Protein AF-A0A659QTD7-F1 (afdb_monomer_lite)

Sequence (87 aa):
MQPQQGHGSARFTPATLERVLRVVRHRGFQVCSMNMEAATDAQNINIELTVASPRSVDLLFSQLSKLVDVAHVAICQSAATSQQIRA

InterPro domains:
  IPR045865 ACT-like domain [SSF55021] (13-75)

pLDDT: mean 71.68, std 16.17, range [35.16, 89.31]

Organism: NCBI:txid1960126

Foldseek 3Di:
DDDDDDDLQQQDDPVLVVVLVCLCVVVAKDWPDWDWAQPPPNRHIDIDTDIDDPDDCVVSVVSSVPPSNRSDDDDDDPPPPPPPDDD

Radius of gyration: 16.57 Å; chains: 1; bounding box: 30×39×60 Å

Secondary structure (DSSP, 8-state):
-------------HHHHHHHHHHHHHTTPEEEEEEEEE-SSTT-EEEEEEEE-SS-HHHHHHHHTT-TT-S----------------

Structure (mmCIF, N/CA/C/O backbone):
data_AF-A0A659QTD7-F1
#
_entry.id   AF-A0A659QTD7-F1
#
loop_
_atom_site.group_PDB
_atom_site.id
_atom_site.type_symbol
_atom_site.label_atom_id
_atom_site.label_alt_id
_atom_site.label_comp_id
_atom_site.label_asym_id
_atom_site.label_entity_id
_atom_site.label_seq_id
_atom_site.pdbx_PDB_ins_code
_atom_site.Cartn_x
_atom_site.Cartn_y
_atom_site.Cartn_z
_atom_site.occupancy
_atom_site.B_iso_or_equiv
_atom_site.auth_seq_id
_atom_site.auth_comp_id
_atom_site.auth_asym_id
_atom_site.auth_atom_id
_atom_site.pdbx_PDB_model_num
ATOM 1 N N . MET A 1 1 ? 15.319 -32.416 -18.870 1.00 38.00 1 MET A N 1
ATOM 2 C CA . MET A 1 1 ? 14.170 -32.025 -18.025 1.00 38.00 1 MET A CA 1
ATOM 3 C C . MET A 1 1 ? 14.701 -31.095 -16.936 1.00 38.00 1 MET A C 1
ATOM 5 O O . MET A 1 1 ? 15.186 -31.585 -15.927 1.00 38.00 1 MET A O 1
ATOM 9 N N . GLN A 1 2 ? 14.762 -29.782 -17.188 1.00 37.91 2 GLN A N 1
ATOM 10 C CA . GLN A 1 2 ? 15.186 -28.793 -16.180 1.00 37.91 2 GLN A CA 1
ATOM 11 C C . GLN A 1 2 ? 13.985 -28.395 -15.303 1.00 37.91 2 GLN A C 1
ATOM 13 O O . GLN A 1 2 ? 12.876 -28.308 -15.835 1.00 37.91 2 GLN A O 1
ATOM 18 N N . PRO A 1 3 ? 14.175 -28.152 -13.994 1.00 42.69 3 PRO A N 1
ATOM 19 C CA . PRO A 1 3 ? 13.090 -27.759 -13.105 1.00 42.69 3 PRO A CA 1
ATOM 20 C C . PRO A 1 3 ? 12.639 -26.329 -13.430 1.00 42.69 3 PRO A C 1
ATOM 22 O O . PRO A 1 3 ? 13.444 -25.400 -13.441 1.00 42.69 3 PRO A O 1
ATOM 25 N N . GLN A 1 4 ? 11.345 -26.150 -13.697 1.00 35.16 4 GLN A N 1
ATOM 26 C CA . GLN A 1 4 ? 10.730 -24.828 -13.786 1.00 35.16 4 GLN A CA 1
ATOM 27 C C . GLN A 1 4 ? 10.406 -24.360 -12.366 1.00 35.16 4 GLN A C 1
ATOM 29 O O . GLN A 1 4 ? 9.424 -24.799 -11.774 1.00 35.16 4 GLN A O 1
ATOM 34 N N . GLN A 1 5 ? 11.253 -23.493 -11.814 1.00 39.84 5 GLN A N 1
ATOM 35 C CA . GLN A 1 5 ? 10.939 -22.755 -10.594 1.00 39.84 5 GLN A CA 1
ATOM 36 C C . GLN A 1 5 ? 10.179 -21.488 -10.991 1.00 39.84 5 GLN A C 1
ATOM 38 O O . GLN A 1 5 ? 10.735 -20.589 -11.624 1.00 39.84 5 GLN A O 1
ATOM 43 N N . GLY A 1 6 ? 8.889 -21.438 -10.662 1.00 38.81 6 GLY A N 1
ATOM 44 C CA . GLY A 1 6 ? 8.068 -20.245 -10.831 1.00 38.81 6 GLY A CA 1
ATOM 45 C C . GLY A 1 6 ? 8.415 -19.213 -9.763 1.00 38.81 6 GLY A C 1
ATOM 46 O O . GLY A 1 6 ? 7.890 -19.274 -8.656 1.00 38.81 6 GLY A O 1
ATOM 47 N N . HIS A 1 7 ? 9.288 -18.260 -10.088 1.00 38.50 7 HIS A N 1
ATOM 48 C CA . HIS A 1 7 ? 9.468 -17.059 -9.277 1.00 38.50 7 HIS A CA 1
ATOM 49 C C . HIS A 1 7 ? 8.321 -16.090 -9.579 1.00 38.50 7 HIS A C 1
ATOM 51 O O . HIS A 1 7 ? 8.268 -15.480 -10.647 1.00 38.50 7 HIS A O 1
ATOM 57 N N . GLY A 1 8 ? 7.378 -15.969 -8.647 1.00 39.56 8 GLY A N 1
ATOM 58 C CA . GLY A 1 8 ? 6.380 -14.905 -8.665 1.00 39.56 8 GLY A CA 1
ATOM 59 C C . GLY A 1 8 ? 7.032 -13.568 -8.320 1.00 39.56 8 GLY A C 1
ATOM 60 O O . GLY A 1 8 ? 6.950 -13.119 -7.183 1.00 39.56 8 GLY A O 1
ATOM 61 N N . SER A 1 9 ? 7.696 -12.943 -9.290 1.00 44.84 9 SER A N 1
ATOM 62 C CA . SER A 1 9 ? 8.201 -11.574 -9.165 1.00 44.84 9 SER A CA 1
ATOM 63 C C . SER A 1 9 ? 7.122 -10.616 -9.657 1.00 44.84 9 SER A C 1
ATOM 65 O O . SER A 1 9 ? 6.894 -10.485 -10.861 1.00 44.84 9 SER A O 1
ATOM 67 N N . ALA A 1 10 ? 6.419 -9.960 -8.735 1.00 47.31 10 ALA A N 1
ATOM 68 C CA . ALA A 1 10 ? 5.508 -8.888 -9.106 1.00 47.31 10 ALA A CA 1
ATOM 69 C C . ALA A 1 10 ? 6.327 -7.635 -9.427 1.00 47.31 10 ALA A C 1
ATOM 71 O O . ALA A 1 10 ? 6.857 -6.978 -8.533 1.00 47.31 10 ALA A O 1
ATOM 72 N N . ARG A 1 11 ? 6.429 -7.304 -10.718 1.00 54.22 11 ARG A N 1
ATOM 73 C CA . ARG A 1 11 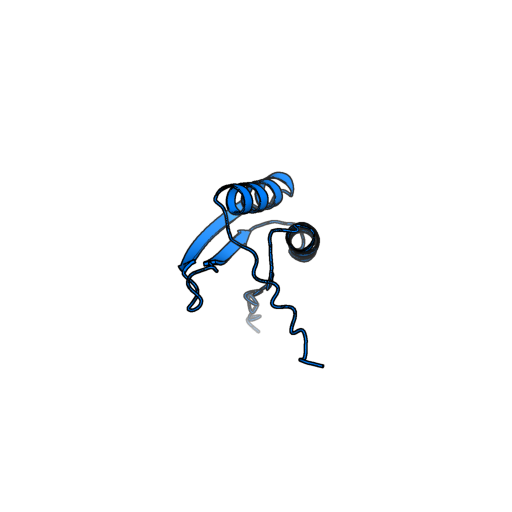? 7.058 -6.067 -11.189 1.00 54.22 11 ARG A CA 1
ATOM 74 C C . ARG A 1 11 ? 6.244 -4.885 -10.672 1.00 54.22 11 ARG A C 1
ATOM 76 O O . ARG A 1 11 ? 5.190 -4.563 -11.218 1.00 54.22 11 ARG A O 1
ATOM 83 N N . PHE A 1 12 ? 6.712 -4.259 -9.599 1.00 62.22 12 PHE A N 1
ATOM 84 C CA . PHE A 1 12 ? 5.984 -3.162 -8.979 1.00 62.22 12 PHE A CA 1
ATOM 85 C C . PHE A 1 12 ? 6.036 -1.937 -9.901 1.00 62.22 12 PHE A C 1
ATOM 87 O O . PHE A 1 12 ? 7.088 -1.342 -10.125 1.00 62.22 12 PHE A O 1
ATOM 94 N N . THR A 1 13 ? 4.891 -1.589 -10.488 1.00 63.84 13 THR A N 1
ATOM 95 C CA . THR A 1 13 ? 4.724 -0.388 -11.316 1.00 63.84 13 THR A CA 1
ATOM 96 C C . THR A 1 13 ? 4.033 0.702 -10.491 1.00 63.84 13 THR A C 1
ATOM 98 O O . THR A 1 13 ? 3.340 0.377 -9.522 1.00 63.84 13 THR A O 1
ATOM 101 N N . PRO A 1 14 ? 4.146 1.993 -10.859 1.00 68.31 14 PRO A N 1
ATOM 102 C CA . PRO A 1 14 ? 3.391 3.066 -10.201 1.00 68.31 14 PRO A CA 1
ATOM 103 C C . PRO A 1 14 ? 1.884 2.767 -10.112 1.00 68.31 14 PRO A C 1
ATOM 105 O O . PRO A 1 14 ? 1.247 3.052 -9.101 1.00 68.31 14 PRO A O 1
ATOM 108 N N . ALA A 1 15 ? 1.333 2.080 -11.120 1.00 78.12 15 ALA A N 1
ATOM 109 C CA . ALA A 1 15 ? -0.063 1.652 -11.146 1.00 78.12 15 ALA A CA 1
ATOM 110 C C . ALA A 1 15 ? -0.418 0.643 -10.033 1.00 78.12 15 ALA A C 1
ATOM 112 O O . ALA A 1 15 ? -1.546 0.645 -9.532 1.00 78.12 15 ALA A O 1
ATOM 113 N N . THR A 1 16 ? 0.522 -0.214 -9.617 1.00 78.12 16 THR A N 1
ATOM 114 C CA . THR A 1 16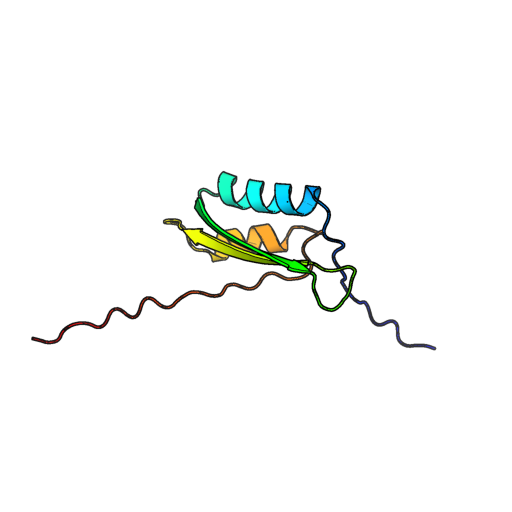 ? 0.319 -1.156 -8.505 1.00 78.12 16 THR A CA 1
ATOM 115 C C . THR A 1 16 ? 0.152 -0.404 -7.188 1.00 78.12 16 THR A C 1
ATOM 117 O O . THR A 1 16 ? -0.794 -0.673 -6.445 1.00 78.12 16 THR A O 1
ATOM 120 N N . LEU A 1 17 ? 1.016 0.584 -6.925 1.00 79.62 17 LEU A N 1
ATOM 121 C CA . LEU A 1 17 ? 0.943 1.428 -5.730 1.00 79.62 17 LEU A CA 1
ATOM 122 C C . LEU A 1 17 ? -0.393 2.171 -5.655 1.00 79.62 17 LEU A C 1
ATOM 124 O O . LEU A 1 17 ? -1.072 2.144 -4.628 1.00 79.62 17 LEU A O 1
ATOM 128 N N . GLU A 1 18 ? -0.798 2.789 -6.764 1.00 84.50 18 GLU A N 1
ATOM 129 C CA . GLU A 1 18 ? -2.082 3.478 -6.865 1.00 84.50 18 GLU A CA 1
ATOM 130 C C . GLU A 1 18 ? -3.250 2.540 -6.570 1.00 84.50 18 GLU A C 1
ATOM 132 O O . GLU A 1 18 ? -4.191 2.919 -5.871 1.00 84.50 18 GLU A O 1
ATOM 137 N N . ARG A 1 19 ? -3.195 1.296 -7.058 1.00 85.75 19 ARG A N 1
ATOM 138 C CA . ARG A 1 19 ? -4.242 0.307 -6.805 1.00 85.75 19 ARG A CA 1
ATOM 139 C C . ARG A 1 19 ? -4.294 -0.109 -5.338 1.00 85.75 19 ARG A C 1
ATOM 141 O O . ARG A 1 19 ? -5.392 -0.170 -4.786 1.00 85.75 19 ARG A O 1
ATOM 148 N N . VAL A 1 20 ? -3.145 -0.334 -4.699 1.00 84.50 20 VAL A N 1
ATOM 149 C CA . VAL A 1 20 ? -3.057 -0.617 -3.256 1.00 84.50 20 VAL A CA 1
ATOM 150 C C . VAL A 1 20 ? -3.664 0.540 -2.461 1.00 84.50 20 VAL A C 1
ATOM 152 O O . VAL A 1 20 ? -4.600 0.330 -1.690 1.00 84.50 20 VAL A O 1
ATOM 155 N N . LEU A 1 21 ? -3.220 1.775 -2.710 1.00 87.06 21 LEU A N 1
ATOM 156 C CA . LEU A 1 21 ? -3.734 2.970 -2.035 1.00 87.06 21 LEU A CA 1
ATOM 157 C C . LEU A 1 21 ? -5.232 3.178 -2.279 1.00 87.06 21 LEU A C 1
ATOM 159 O O . LEU A 1 21 ? -5.977 3.530 -1.360 1.00 87.06 21 LEU A O 1
ATOM 163 N N . ARG A 1 22 ? -5.703 2.912 -3.502 1.00 88.12 22 ARG A N 1
ATOM 164 C CA . ARG A 1 22 ? -7.124 2.970 -3.846 1.00 88.12 22 ARG A CA 1
ATOM 165 C C . ARG A 1 22 ? -7.926 1.956 -3.044 1.00 88.12 22 ARG A C 1
ATOM 167 O O . ARG A 1 22 ? -8.979 2.321 -2.529 1.00 88.12 22 ARG A O 1
ATOM 174 N N . VAL A 1 23 ? -7.449 0.719 -2.908 1.00 88.38 23 VAL A N 1
ATOM 175 C CA . VAL A 1 23 ? -8.111 -0.312 -2.095 1.00 88.38 23 VAL A CA 1
ATOM 176 C C . VAL A 1 23 ? -8.144 0.106 -0.627 1.00 88.38 23 VAL A C 1
ATOM 178 O O . VAL A 1 23 ? -9.220 0.097 -0.034 1.00 88.38 23 VAL A O 1
ATOM 181 N N . VAL A 1 24 ? -7.015 0.540 -0.061 1.00 88.19 24 VAL A N 1
ATOM 182 C CA . VAL A 1 24 ? -6.910 0.991 1.338 1.00 88.19 24 VAL A CA 1
ATOM 183 C C . VAL A 1 24 ? -7.937 2.092 1.622 1.00 88.19 24 VAL A C 1
ATOM 185 O O . VAL A 1 24 ? -8.815 1.930 2.474 1.00 88.19 24 VAL A O 1
ATOM 188 N N . ARG A 1 25 ? -7.922 3.163 0.820 1.00 88.00 25 ARG A N 1
ATOM 189 C CA . ARG A 1 25 ? -8.839 4.298 0.981 1.00 88.00 25 ARG A CA 1
ATOM 190 C C . ARG A 1 25 ? -10.299 3.907 0.753 1.00 88.00 25 ARG A C 1
ATOM 192 O O . ARG A 1 25 ? -11.169 4.298 1.526 1.00 88.00 25 ARG A O 1
ATOM 199 N N . HIS A 1 26 ? -10.591 3.127 -0.287 1.00 89.31 26 HIS A N 1
ATOM 200 C CA . HIS A 1 26 ? -11.963 2.742 -0.632 1.00 89.31 26 HIS A CA 1
ATOM 201 C C . HIS A 1 26 ? -12.578 1.7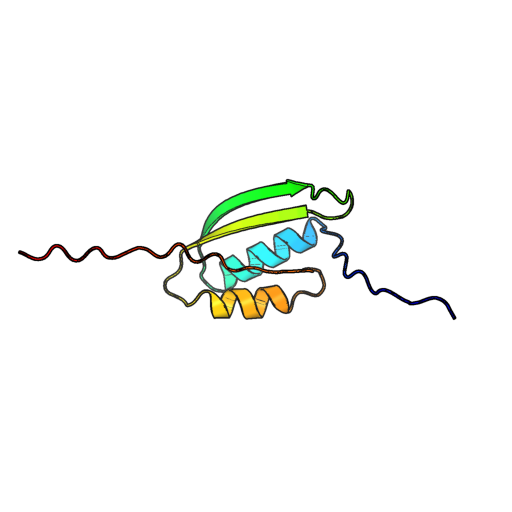53 0.370 1.00 89.31 26 HIS A C 1
ATOM 203 O O . HIS A 1 26 ? -13.798 1.655 0.484 1.00 89.31 26 HIS A O 1
ATOM 209 N N . ARG A 1 27 ? -11.748 1.027 1.126 1.00 84.19 27 ARG A N 1
ATOM 210 C CA . ARG A 1 27 ? -12.192 0.125 2.197 1.00 84.19 27 ARG A CA 1
ATOM 211 C C . ARG A 1 27 ? -12.352 0.823 3.551 1.00 84.19 27 ARG A C 1
ATOM 213 O O . ARG A 1 27 ? -12.809 0.177 4.493 1.00 84.19 27 ARG A O 1
ATOM 220 N N . GLY A 1 28 ? -12.057 2.123 3.626 1.00 85.94 28 GLY A N 1
ATOM 221 C CA . GLY A 1 28 ? -12.194 2.928 4.840 1.00 85.94 28 GLY A CA 1
ATOM 222 C C . GLY A 1 28 ? -10.999 2.823 5.787 1.00 85.94 28 GLY A C 1
ATOM 223 O O . GLY A 1 28 ? -11.155 3.072 6.978 1.00 85.94 28 GLY A O 1
ATOM 224 N N . PHE A 1 29 ? -9.830 2.439 5.274 1.00 89.25 29 PHE A N 1
ATOM 225 C CA . PHE A 1 29 ? -8.577 2.463 6.019 1.00 89.25 29 PHE A CA 1
ATOM 226 C C . PHE A 1 29 ? -7.860 3.789 5.755 1.00 89.25 29 PHE A C 1
ATOM 228 O O . PHE A 1 29 ? -7.781 4.253 4.614 1.00 89.25 29 PHE A O 1
ATOM 235 N N . GLN A 1 30 ? -7.334 4.399 6.811 1.00 88.38 30 GLN A N 1
ATOM 236 C CA . GLN A 1 30 ? -6.462 5.563 6.726 1.00 88.38 30 GLN A CA 1
ATOM 237 C C . GLN A 1 30 ? -5.011 5.092 6.676 1.00 88.38 30 GLN A C 1
ATOM 239 O O . GLN A 1 30 ? -4.619 4.239 7.464 1.00 88.38 30 GLN A O 1
ATOM 244 N N . VAL A 1 31 ? -4.212 5.653 5.771 1.00 89.12 31 VAL A N 1
ATOM 245 C CA . VAL A 1 31 ? -2.760 5.443 5.764 1.00 89.12 31 VAL A CA 1
ATOM 246 C C . VAL A 1 31 ? -2.133 6.384 6.788 1.00 89.12 31 VAL A C 1
ATOM 248 O O . VAL A 1 31 ? -2.296 7.597 6.679 1.00 89.12 31 VAL A O 1
ATOM 251 N N . CYS A 1 32 ? -1.438 5.827 7.774 1.00 87.12 32 CYS A N 1
ATOM 252 C CA . CYS A 1 32 ? -0.718 6.578 8.802 1.00 87.12 32 CYS A CA 1
ATOM 253 C C . CYS A 1 32 ? 0.756 6.765 8.439 1.00 87.12 32 CYS A C 1
ATOM 255 O O . CYS A 1 32 ? 1.323 7.819 8.702 1.00 87.12 32 CYS A O 1
ATOM 257 N N . SER A 1 33 ? 1.372 5.745 7.841 1.00 86.00 33 SER A N 1
ATOM 258 C CA . SER A 1 33 ? 2.759 5.784 7.378 1.00 86.00 33 SER A CA 1
ATOM 259 C C . SER A 1 33 ? 2.935 4.852 6.187 1.00 86.00 33 SER A C 1
ATOM 261 O O . SER A 1 33 ? 2.227 3.850 6.070 1.00 86.00 33 SER A O 1
ATOM 263 N N . MET A 1 34 ? 3.873 5.190 5.311 1.00 86.50 34 MET A N 1
ATOM 264 C CA . MET A 1 34 ? 4.294 4.364 4.189 1.00 86.50 34 MET A CA 1
ATOM 265 C C . MET A 1 34 ? 5.815 4.447 4.080 1.00 86.50 34 MET A C 1
ATOM 267 O O . MET A 1 34 ? 6.357 5.545 3.968 1.00 86.50 34 MET A O 1
ATOM 271 N N . ASN A 1 35 ? 6.478 3.295 4.068 1.00 83.88 35 ASN A N 1
ATOM 272 C CA . ASN A 1 35 ? 7.890 3.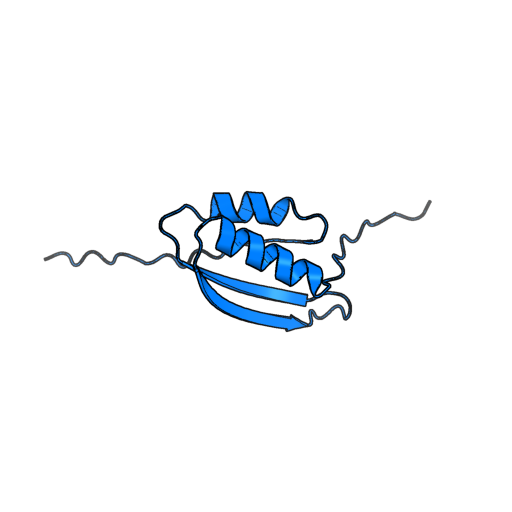162 3.738 1.00 83.88 35 ASN A CA 1
ATOM 273 C C . ASN A 1 35 ? 8.031 2.317 2.469 1.00 83.88 35 ASN A C 1
ATOM 275 O O . ASN A 1 35 ? 7.320 1.327 2.292 1.00 83.88 35 ASN A O 1
ATOM 279 N N . MET A 1 36 ? 8.920 2.729 1.569 1.00 82.56 36 MET A N 1
ATOM 280 C CA . MET A 1 36 ? 9.164 2.042 0.303 1.00 82.56 36 MET A CA 1
ATOM 281 C C . MET A 1 36 ? 10.658 1.865 0.109 1.00 82.56 36 MET A C 1
ATOM 283 O O . MET A 1 36 ? 11.403 2.841 0.066 1.00 82.5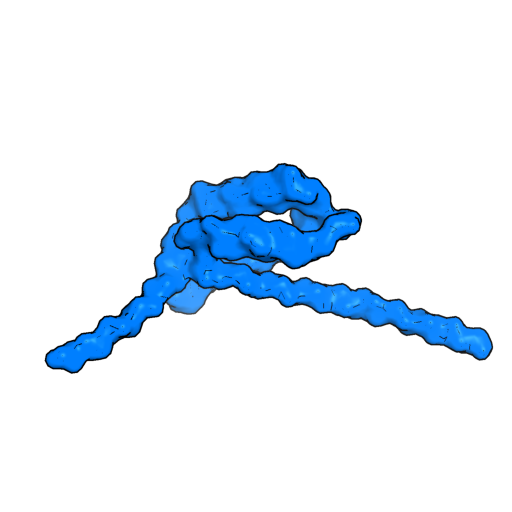6 36 MET A O 1
ATOM 287 N N . GLU A 1 37 ? 11.076 0.617 -0.054 1.00 79.25 37 GLU A N 1
ATOM 288 C CA . GLU A 1 37 ? 12.478 0.250 -0.212 1.00 79.25 37 GLU A CA 1
ATOM 289 C C . GLU A 1 37 ? 12.641 -0.655 -1.427 1.00 79.25 37 GLU A C 1
ATOM 291 O O . GLU A 1 37 ? 11.834 -1.554 -1.668 1.00 79.25 37 GLU A O 1
ATOM 296 N N . ALA A 1 38 ? 13.689 -0.423 -2.218 1.00 74.06 38 ALA A N 1
ATOM 297 C CA . ALA A 1 38 ? 14.049 -1.355 -3.275 1.00 74.06 38 ALA A CA 1
ATOM 298 C C . ALA A 1 38 ? 14.449 -2.688 -2.631 1.00 74.06 38 ALA A C 1
ATOM 300 O O . ALA A 1 38 ? 15.274 -2.717 -1.718 1.00 74.06 38 ALA A O 1
ATOM 301 N N . ALA A 1 39 ? 13.856 -3.788 -3.089 1.00 71.12 39 ALA A N 1
ATOM 302 C CA . ALA A 1 39 ? 14.271 -5.101 -2.629 1.00 71.12 39 ALA A CA 1
ATOM 303 C C . ALA A 1 39 ? 15.677 -5.415 -3.162 1.00 71.12 39 ALA A C 1
ATOM 305 O O . ALA A 1 39 ? 16.111 -4.879 -4.183 1.00 71.12 39 ALA A O 1
ATOM 306 N N . THR A 1 40 ? 16.376 -6.326 -2.486 1.00 68.38 40 THR A N 1
ATOM 307 C CA . THR A 1 40 ? 17.709 -6.800 -2.893 1.00 68.38 40 THR A CA 1
ATOM 308 C C . THR A 1 40 ? 17.718 -7.342 -4.328 1.00 68.38 40 THR A C 1
ATOM 310 O O . THR A 1 40 ? 18.706 -7.196 -5.046 1.00 68.38 40 THR A O 1
ATOM 313 N N . ASP A 1 41 ? 16.592 -7.902 -4.777 1.00 66.12 41 ASP A N 1
ATOM 314 C CA . ASP A 1 41 ? 16.316 -8.165 -6.184 1.00 66.12 41 ASP A CA 1
ATOM 315 C C . ASP A 1 41 ? 15.873 -6.871 -6.870 1.00 66.12 41 ASP A C 1
ATOM 317 O O . ASP A 1 41 ? 14.768 -6.383 -6.635 1.00 66.12 41 ASP A O 1
ATOM 321 N N . ALA A 1 42 ? 16.707 -6.349 -7.773 1.00 60.34 42 ALA A N 1
ATOM 322 C CA . ALA A 1 42 ? 16.543 -5.062 -8.465 1.00 60.34 42 ALA A CA 1
ATOM 323 C C . ALA A 1 42 ? 15.231 -4.878 -9.270 1.00 60.34 42 ALA A C 1
ATOM 325 O O . ALA A 1 42 ? 15.056 -3.866 -9.945 1.00 60.34 42 ALA A O 1
ATOM 326 N N . GLN A 1 43 ? 14.331 -5.862 -9.265 1.00 67.00 43 GLN A N 1
ATOM 327 C CA . GLN A 1 43 ? 13.025 -5.834 -9.928 1.00 67.00 43 GLN A CA 1
ATOM 328 C C . GLN A 1 43 ? 11.840 -5.769 -8.951 1.00 67.00 43 GLN A C 1
ATOM 330 O O . GLN A 1 43 ? 10.703 -5.611 -9.397 1.00 67.00 43 GLN A O 1
ATOM 335 N N . ASN A 1 44 ? 12.091 -5.870 -7.643 1.00 70.19 44 ASN A N 1
ATOM 336 C CA . ASN A 1 44 ? 11.067 -5.888 -6.606 1.00 70.19 44 ASN A CA 1
ATOM 337 C C . ASN A 1 44 ? 11.194 -4.658 -5.691 1.00 70.19 44 ASN A C 1
ATOM 339 O O . ASN A 1 44 ? 12.273 -4.098 -5.501 1.00 70.19 44 ASN A O 1
ATOM 343 N N . ILE A 1 45 ? 10.072 -4.243 -5.107 1.00 74.88 45 ILE A N 1
ATOM 344 C CA . ILE A 1 45 ? 9.996 -3.152 -4.129 1.00 74.88 45 ILE A CA 1
ATOM 345 C C . ILE A 1 45 ? 9.264 -3.699 -2.910 1.00 74.88 45 ILE A C 1
ATOM 347 O O . ILE A 1 45 ? 8.212 -4.324 -3.050 1.00 74.88 45 ILE A O 1
ATOM 351 N N . ASN A 1 46 ? 9.821 -3.470 -1.726 1.00 79.81 46 ASN A N 1
ATOM 352 C CA . ASN A 1 46 ? 9.148 -3.724 -0.468 1.00 79.81 46 ASN A CA 1
ATOM 353 C C . ASN A 1 46 ? 8.374 -2.473 -0.045 1.00 79.81 46 ASN A C 1
ATOM 355 O O . ASN A 1 46 ? 8.918 -1.368 -0.051 1.00 79.81 46 ASN A O 1
ATOM 359 N N . ILE A 1 47 ? 7.106 -2.649 0.318 1.00 79.56 47 ILE A N 1
ATOM 360 C CA . ILE A 1 47 ? 6.250 -1.559 0.787 1.00 79.56 47 ILE A CA 1
ATOM 361 C C . ILE A 1 47 ? 5.726 -1.925 2.157 1.00 79.56 47 ILE A C 1
ATOM 363 O O . ILE A 1 47 ? 4.938 -2.858 2.307 1.00 79.56 47 ILE A O 1
ATOM 367 N N . GLU A 1 48 ? 6.123 -1.137 3.141 1.00 85.62 48 GLU A N 1
ATOM 368 C CA . GLU A 1 48 ? 5.560 -1.203 4.472 1.00 85.62 48 GLU A CA 1
ATOM 369 C C . GLU A 1 48 ? 4.496 -0.117 4.607 1.00 85.62 48 GLU A C 1
ATOM 371 O O . GLU A 1 48 ? 4.754 1.067 4.385 1.00 85.62 48 GLU A O 1
ATOM 376 N N . LEU A 1 49 ? 3.271 -0.527 4.930 1.00 84.88 49 LEU A N 1
ATOM 377 C CA . LEU A 1 49 ? 2.135 0.373 5.058 1.00 84.88 49 LEU A CA 1
ATOM 378 C C . LEU A 1 49 ? 1.514 0.234 6.442 1.00 84.88 49 LEU A C 1
ATOM 380 O O . LEU A 1 49 ? 0.947 -0.806 6.778 1.00 84.88 49 LEU A O 1
ATOM 384 N N . THR A 1 50 ? 1.536 1.319 7.204 1.00 86.25 50 THR A N 1
ATOM 385 C CA . THR A 1 50 ? 0.821 1.413 8.475 1.00 86.25 50 THR A CA 1
ATOM 386 C C . THR A 1 50 ? -0.545 2.015 8.215 1.00 86.25 50 THR A C 1
ATOM 388 O O . THR A 1 50 ? -0.652 3.145 7.729 1.00 86.25 50 THR A O 1
ATOM 391 N N . VAL A 1 51 ? -1.599 1.275 8.555 1.00 87.00 51 VAL A N 1
ATOM 392 C CA . VAL A 1 51 ? -2.984 1.718 8.388 1.00 87.00 51 VAL A CA 1
ATOM 393 C C . VAL A 1 51 ? -3.737 1.728 9.711 1.00 87.00 51 VAL A C 1
ATOM 395 O O . VAL A 1 51 ? -3.538 0.858 10.554 1.00 87.00 51 VAL A O 1
ATOM 398 N N . ALA A 1 52 ? -4.649 2.683 9.863 1.00 84.44 52 ALA A N 1
ATOM 399 C CA . ALA A 1 52 ? -5.602 2.738 10.961 1.00 84.44 52 ALA A CA 1
ATOM 400 C C . ALA A 1 52 ? -7.024 2.614 10.416 1.00 84.44 52 ALA A C 1
ATOM 402 O O . ALA A 1 52 ? -7.399 3.270 9.440 1.00 84.44 52 ALA A O 1
ATOM 403 N N . SER A 1 53 ? -7.836 1.764 11.038 1.00 85.06 53 SER A N 1
ATOM 404 C CA . SER A 1 53 ? -9.262 1.701 10.738 1.00 85.06 53 SER A CA 1
ATOM 405 C C . SER A 1 53 ? -10.038 1.020 11.868 1.00 85.06 53 SER A C 1
ATOM 407 O O . SER A 1 53 ? -9.464 0.207 12.590 1.00 85.06 53 SER A O 1
ATOM 409 N N . PRO A 1 54 ? -11.352 1.279 11.984 1.00 79.00 54 PRO A N 1
ATOM 410 C CA . PRO A 1 54 ? -12.236 0.523 12.871 1.00 79.00 54 PRO A CA 1
ATOM 411 C C . PRO A 1 54 ? -12.579 -0.880 12.331 1.00 79.00 54 PRO A C 1
ATOM 413 O O . PRO A 1 54 ? -13.307 -1.628 12.977 1.00 79.00 54 PRO A O 1
ATOM 416 N N . ARG A 1 55 ? -12.120 -1.230 11.123 1.00 80.38 55 ARG A N 1
ATOM 417 C CA . ARG A 1 55 ? -12.373 -2.510 10.451 1.00 80.38 55 ARG A CA 1
ATOM 418 C C . ARG A 1 55 ? -11.176 -3.451 10.591 1.00 80.38 55 ARG A C 1
ATOM 420 O O . ARG A 1 55 ? -10.028 -3.012 10.640 1.00 80.38 55 ARG A O 1
ATOM 427 N N . SER A 1 56 ? -11.446 -4.754 10.571 1.00 82.38 56 SER A N 1
ATOM 428 C CA . SER A 1 56 ? -10.408 -5.786 10.617 1.00 82.38 56 SER A CA 1
ATOM 429 C C . SER A 1 56 ? -9.484 -5.717 9.404 1.00 82.38 56 SER A C 1
ATOM 431 O O . SER A 1 56 ? -9.938 -5.667 8.256 1.00 82.38 56 SER A O 1
ATOM 433 N N . VAL A 1 57 ? -8.179 -5.771 9.663 1.00 82.19 57 VAL A N 1
ATOM 434 C CA . VAL A 1 57 ? -7.125 -5.747 8.641 1.00 82.19 57 VAL A CA 1
ATOM 435 C C . VAL A 1 57 ? -7.175 -6.964 7.705 1.00 82.19 57 VAL A C 1
ATOM 437 O O . VAL A 1 57 ? -6.747 -6.865 6.558 1.00 82.19 57 VAL A O 1
ATOM 440 N N . ASP A 1 58 ? -7.810 -8.066 8.114 1.00 83.38 58 ASP A N 1
ATOM 441 C CA . ASP A 1 58 ? -8.066 -9.246 7.275 1.00 83.38 58 ASP A CA 1
ATOM 442 C C . ASP A 1 58 ? -8.850 -8.918 5.995 1.00 83.38 58 ASP A C 1
ATOM 444 O O . ASP A 1 58 ? -8.582 -9.468 4.924 1.00 83.38 58 ASP A O 1
ATOM 448 N N . LEU A 1 59 ? -9.799 -7.975 6.073 1.00 82.94 59 LEU A N 1
ATOM 449 C CA . LEU A 1 59 ? -10.557 -7.519 4.905 1.00 82.94 59 LEU A CA 1
ATOM 450 C C . LEU A 1 59 ? -9.664 -6.768 3.923 1.00 82.94 59 LEU A C 1
ATOM 452 O O . LEU A 1 59 ? -9.845 -6.892 2.713 1.00 82.94 59 LEU A O 1
ATOM 456 N N . LEU A 1 60 ? -8.716 -5.983 4.433 1.00 84.12 60 LEU A N 1
ATOM 457 C CA . LEU A 1 60 ? -7.747 -5.287 3.600 1.00 84.12 60 LEU A CA 1
ATOM 458 C C . LEU A 1 60 ? -6.799 -6.296 2.947 1.00 84.12 60 LEU A C 1
ATOM 460 O O . LEU A 1 60 ? -6.631 -6.278 1.731 1.00 84.12 60 LEU A O 1
ATOM 464 N N . PHE A 1 61 ? -6.269 -7.231 3.732 1.00 84.75 61 PHE A N 1
ATOM 465 C CA . PHE A 1 61 ? -5.387 -8.294 3.267 1.00 84.75 61 PHE A CA 1
ATOM 466 C C . PHE A 1 61 ? -6.010 -9.142 2.158 1.00 84.75 61 PHE A C 1
ATOM 468 O O . PHE A 1 61 ? -5.413 -9.295 1.097 1.00 84.75 61 PHE A O 1
ATOM 475 N N . SER A 1 62 ? -7.248 -9.611 2.347 1.00 85.19 62 SER A N 1
ATOM 476 C CA . SER A 1 62 ? -7.972 -10.398 1.341 1.00 85.19 62 SER A CA 1
ATOM 477 C C . SER A 1 62 ? -8.200 -9.636 0.030 1.00 85.19 62 SER A C 1
ATOM 479 O O . SER A 1 62 ? -8.422 -10.242 -1.015 1.00 85.19 62 SER A O 1
ATOM 481 N N . GLN A 1 63 ? -8.189 -8.302 0.058 1.00 83.00 63 GLN A N 1
ATOM 482 C CA . GLN A 1 63 ? -8.371 -7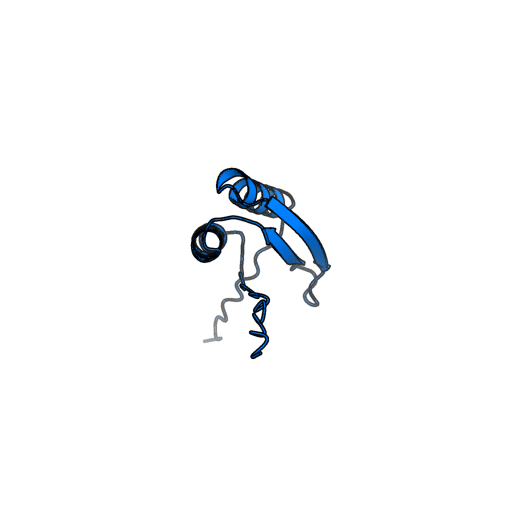.471 -1.134 1.00 83.00 63 GLN A CA 1
ATOM 483 C C . GLN A 1 63 ? -7.042 -7.162 -1.816 1.00 83.00 63 GLN A C 1
ATOM 485 O O . GLN A 1 63 ? -6.982 -7.159 -3.042 1.00 83.00 63 GLN A O 1
ATOM 490 N N . LEU A 1 64 ? -5.987 -6.940 -1.033 1.00 83.94 64 LEU A N 1
ATOM 491 C CA . LEU A 1 64 ? -4.640 -6.731 -1.549 1.00 83.94 64 LEU A CA 1
ATOM 492 C C . LEU A 1 64 ? -4.057 -8.017 -2.144 1.00 83.94 64 LEU A C 1
ATOM 494 O O . LEU A 1 64 ? -3.448 -7.952 -3.204 1.00 83.94 64 LEU A O 1
ATOM 498 N N . SER A 1 65 ? -4.318 -9.186 -1.549 1.00 82.00 65 SER A N 1
ATOM 499 C CA . SER A 1 65 ? -3.838 -10.474 -2.079 1.00 82.00 65 SER A CA 1
ATOM 500 C C . SER A 1 65 ? -4.499 -10.890 -3.398 1.00 82.00 65 SER A C 1
ATOM 502 O O . SER A 1 65 ? -3.971 -11.729 -4.118 1.00 82.00 65 SER A O 1
ATOM 504 N N . LYS A 1 66 ? -5.651 -10.298 -3.743 1.00 84.31 66 LYS A N 1
ATOM 505 C CA . LYS A 1 66 ? -6.333 -10.512 -5.033 1.00 84.31 66 LYS A CA 1
ATOM 506 C C . LYS A 1 66 ? -5.744 -9.672 -6.164 1.00 84.31 66 LYS A C 1
ATOM 508 O O . LYS A 1 66 ? -6.165 -9.817 -7.311 1.00 84.31 66 LYS A O 1
ATOM 513 N N . LEU A 1 67 ? -4.823 -8.760 -5.859 1.00 79.94 67 LEU A N 1
ATOM 514 C CA . LEU A 1 67 ? -4.142 -7.975 -6.873 1.00 79.94 67 LEU A CA 1
ATOM 515 C C . LEU A 1 67 ? -3.081 -8.849 -7.537 1.00 79.94 67 LEU A C 1
ATOM 517 O O . LEU A 1 67 ? -2.104 -9.225 -6.906 1.00 79.94 67 LEU A O 1
ATOM 521 N N . VAL A 1 68 ? -3.260 -9.124 -8.830 1.00 73.31 68 VAL A N 1
ATOM 522 C CA . VAL A 1 68 ? -2.301 -9.898 -9.646 1.00 73.31 68 VAL A CA 1
ATOM 523 C C . VAL A 1 68 ? -0.887 -9.304 -9.643 1.00 73.31 68 VAL A C 1
ATOM 525 O O . VAL A 1 68 ? 0.086 -10.017 -9.847 1.00 73.31 68 VAL A O 1
ATOM 528 N N . ASP A 1 69 ? -0.783 -8.002 -9.374 1.00 73.44 69 ASP A N 1
ATOM 529 C CA . ASP A 1 69 ? 0.467 -7.246 -9.322 1.00 73.44 69 ASP A CA 1
ATOM 530 C C . ASP A 1 69 ? 1.097 -7.196 -7.915 1.00 73.44 69 ASP A C 1
ATOM 532 O O . ASP A 1 69 ? 2.041 -6.442 -7.699 1.00 73.44 69 ASP A O 1
ATOM 536 N N . VAL A 1 70 ? 0.571 -7.936 -6.934 1.00 73.00 70 VAL A N 1
ATOM 537 C CA . VAL A 1 70 ? 1.106 -7.987 -5.565 1.00 73.00 70 VAL A CA 1
ATOM 538 C C . VAL A 1 70 ? 1.590 -9.404 -5.279 1.00 73.00 70 VAL A C 1
ATOM 540 O O . VAL A 1 70 ? 0.792 -10.323 -5.131 1.00 73.00 70 VAL A O 1
ATOM 543 N N . ALA A 1 71 ? 2.912 -9.583 -5.200 1.00 70.44 71 ALA A N 1
ATOM 544 C CA . ALA A 1 71 ? 3.522 -10.901 -4.999 1.00 70.44 71 ALA A CA 1
ATOM 545 C C . ALA A 1 71 ? 3.282 -11.455 -3.591 1.00 70.44 71 ALA A C 1
ATOM 547 O O . ALA A 1 71 ? 3.049 -12.649 -3.420 1.00 70.44 71 ALA A O 1
ATOM 548 N N . HIS A 1 72 ? 3.357 -10.594 -2.577 1.00 73.69 72 HIS A N 1
ATOM 549 C CA . HIS A 1 72 ? 3.195 -10.993 -1.190 1.00 73.69 72 HIS A CA 1
ATOM 550 C C . HIS A 1 72 ? 2.629 -9.837 -0.369 1.00 73.69 72 HIS A C 1
ATOM 552 O O . HIS A 1 72 ? 3.001 -8.681 -0.560 1.00 73.69 72 HIS A O 1
ATOM 558 N N . VAL A 1 73 ? 1.742 -10.164 0.565 1.00 77.81 73 VAL A N 1
ATOM 559 C CA . VAL A 1 73 ? 1.250 -9.242 1.589 1.00 77.81 73 VAL A CA 1
ATOM 560 C C . VAL A 1 73 ? 1.527 -9.912 2.926 1.00 77.81 73 VAL A C 1
ATOM 562 O O . VAL A 1 73 ? 1.286 -11.107 3.071 1.00 77.81 73 VAL A O 1
ATOM 565 N N . ALA A 1 74 ? 2.031 -9.164 3.899 1.00 75.38 74 ALA A N 1
ATOM 566 C CA . ALA A 1 74 ? 2.161 -9.614 5.279 1.00 75.38 74 ALA A CA 1
ATOM 567 C C . ALA A 1 74 ? 1.464 -8.602 6.186 1.00 75.38 74 ALA A C 1
ATOM 569 O O . ALA A 1 74 ? 1.513 -7.400 5.931 1.00 75.38 74 ALA A O 1
ATOM 570 N N . ILE A 1 75 ? 0.798 -9.088 7.232 1.00 77.62 75 ILE A N 1
ATOM 571 C CA . ILE A 1 75 ? 0.170 -8.231 8.236 1.00 77.62 75 ILE A CA 1
ATOM 572 C C . ILE A 1 75 ? 1.011 -8.305 9.507 1.00 77.62 75 ILE A C 1
ATOM 574 O O . ILE A 1 75 ? 1.042 -9.340 10.169 1.00 77.62 75 ILE A O 1
ATOM 578 N N . CYS A 1 76 ? 1.635 -7.192 9.880 1.00 68.50 76 CYS A N 1
ATOM 579 C CA . CYS A 1 76 ? 2.272 -7.035 11.182 1.00 68.50 76 CYS A CA 1
ATOM 580 C C . CYS A 1 76 ? 1.303 -6.280 12.095 1.00 68.50 76 CYS A C 1
ATOM 582 O O . CYS A 1 76 ? 1.198 -5.058 12.029 1.00 68.50 76 CYS A O 1
ATOM 584 N N . GLN A 1 77 ? 0.538 -7.005 12.915 1.00 66.31 77 GLN A N 1
ATOM 585 C CA . GLN A 1 77 ? -0.282 -6.375 13.948 1.00 66.31 77 GLN A CA 1
ATOM 586 C C . GLN A 1 77 ? 0.614 -6.030 15.134 1.00 66.31 77 GLN A C 1
ATOM 588 O O . GLN A 1 77 ? 1.083 -6.920 15.843 1.00 66.31 77 GLN A O 1
ATOM 593 N N . SER A 1 78 ? 0.838 -4.738 15.363 1.00 57.09 78 SER A N 1
ATOM 594 C CA . SER A 1 78 ? 1.407 -4.257 16.617 1.00 57.09 78 SER A CA 1
ATOM 595 C C . SER A 1 78 ? 0.414 -4.607 17.722 1.00 57.09 78 SER A C 1
ATOM 597 O O . SER A 1 78 ? -0.627 -3.962 17.851 1.00 57.09 78 SER A O 1
ATOM 599 N N . ALA A 1 79 ? 0.688 -5.666 18.484 1.00 49.72 79 ALA A N 1
ATOM 600 C CA . ALA A 1 79 ? -0.096 -5.998 19.660 1.00 49.72 79 ALA A CA 1
ATOM 601 C C . ALA A 1 79 ? 0.011 -4.821 20.638 1.00 49.72 79 ALA A C 1
ATOM 603 O O . ALA A 1 79 ? 1.026 -4.643 21.308 1.00 49.72 79 ALA A O 1
ATOM 604 N N . ALA A 1 80 ? -1.019 -3.977 20.686 1.00 47.84 80 ALA A N 1
ATOM 605 C CA . ALA A 1 80 ? -1.173 -3.015 21.758 1.00 47.84 80 ALA A CA 1
ATOM 606 C C . ALA A 1 80 ? -1.450 -3.821 23.030 1.00 47.84 80 ALA A C 1
ATOM 608 O O . ALA A 1 80 ? -2.583 -4.205 23.313 1.00 47.84 80 ALA A O 1
ATOM 609 N N . THR A 1 81 ? -0.388 -4.152 23.759 1.00 47.66 81 THR A N 1
ATOM 610 C CA . THR A 1 81 ? -0.461 -4.795 25.063 1.00 47.66 81 THR A CA 1
ATOM 611 C C . THR A 1 81 ? -1.221 -3.860 25.999 1.00 47.66 81 THR A C 1
ATOM 613 O O . THR A 1 81 ? -0.656 -2.910 26.540 1.00 47.66 81 THR A O 1
ATOM 616 N N . SER A 1 82 ? -2.517 -4.108 26.194 1.00 46.75 82 SER A N 1
ATOM 617 C CA . SER A 1 82 ? -3.260 -3.582 27.335 1.00 46.75 82 SER A CA 1
ATOM 618 C C . SER A 1 82 ? -2.649 -4.178 28.603 1.00 46.75 82 SER A C 1
ATOM 620 O O . SER A 1 82 ? -3.095 -5.213 29.093 1.00 46.75 82 SER A O 1
ATOM 622 N N . GLN A 1 83 ? -1.602 -3.542 29.133 1.00 48.19 83 GLN A N 1
ATOM 623 C CA . GLN A 1 83 ? -1.208 -3.753 30.520 1.00 48.19 83 GLN A CA 1
ATOM 624 C C . GLN A 1 83 ? -2.348 -3.234 31.393 1.00 48.19 83 GLN A C 1
ATOM 626 O O . GLN A 1 83 ? -2.500 -2.032 31.607 1.00 48.19 83 GLN A O 1
ATOM 631 N N . GLN A 1 84 ? -3.192 -4.158 31.849 1.00 50.59 84 GLN A N 1
ATOM 632 C CA . GLN A 1 84 ? -4.119 -3.895 32.934 1.00 50.59 84 GLN A CA 1
ATOM 633 C C . GLN A 1 84 ? -3.309 -3.574 34.189 1.00 50.59 84 GLN A C 1
ATOM 635 O O . GLN A 1 84 ? -2.596 -4.422 34.723 1.00 50.59 84 GLN A O 1
ATOM 640 N N . ILE A 1 85 ? -3.432 -2.334 34.647 1.00 59.50 85 ILE A N 1
ATOM 641 C CA . ILE A 1 85 ? -2.997 -1.903 35.970 1.00 59.50 85 ILE A CA 1
ATOM 642 C C . ILE A 1 85 ? -3.911 -2.622 36.971 1.00 59.50 85 ILE A C 1
ATOM 644 O O . ILE A 1 85 ? -5.096 -2.304 37.073 1.00 59.50 85 ILE A O 1
ATOM 648 N N . ARG A 1 86 ? -3.386 -3.643 37.660 1.00 50.25 86 ARG A N 1
ATOM 649 C CA . ARG A 1 86 ? -4.007 -4.166 38.884 1.00 50.25 86 ARG A CA 1
ATOM 650 C C . ARG A 1 86 ? -3.762 -3.148 39.997 1.00 50.25 86 ARG A C 1
ATOM 652 O O . ARG A 1 86 ? -2.615 -2.767 40.222 1.00 50.25 86 ARG A O 1
ATOM 659 N N . ALA A 1 87 ? -4.860 -2.699 40.599 1.00 54.00 87 ALA A N 1
ATOM 660 C CA . ALA A 1 87 ? -4.897 -1.917 41.830 1.00 54.00 87 ALA A CA 1
ATOM 661 C C . ALA A 1 87 ? -4.429 -2.744 43.035 1.00 54.00 87 ALA A C 1
ATOM 663 O O . ALA A 1 87 ? -4.566 -3.991 42.974 1.00 54.00 87 ALA A O 1
#